Protein AF-A0A9Q4DGY6-F1 (afdb_monomer_lite)

Foldseek 3Di:
DVVVLVVQAVDKDKDDDPVQPPDDPDIDIDGHHGPD

InterPro domains:
  IPR002877 Ribosomal RNA methyltransferase, FtsJ domain [PF01728] (3-34)
  IPR029063 S-adenosyl-L-methionine-dependent methyltransferase superfamily [G3DSA:3.40.50.150] (1-36)

Radius of gyration: 11.88 Å; chains: 1; bounding box: 23×17×32 Å

pLDDT: mean 81.98, std 8.67, range [62.47, 92.06]

Structure (mmCIF, N/CA/C/O backbone):
data_AF-A0A9Q4DGY6-F1
#
_entry.id   AF-A0A9Q4DGY6-F1
#
loop_
_atom_site.group_PDB
_atom_site.id
_atom_site.type_symbol
_atom_site.label_atom_id
_atom_site.label_alt_id
_atom_site.label_comp_id
_atom_site.label_asym_id
_atom_site.label_entity_id
_atom_site.label_seq_id
_atom_site.pdbx_PDB_ins_code
_atom_site.Cartn_x
_atom_site.Cartn_y
_atom_site.Cartn_z
_atom_site.occupancy
_atom_site.B_iso_or_equiv
_atom_site.auth_seq_id
_atom_site.auth_comp_id
_atom_site.auth_asym_id
_atom_site.auth_atom_id
_atom_site.pdbx_PDB_model_num
ATOM 1 N N . TYR A 1 1 ? -3.728 -11.381 -6.004 1.00 76.44 1 TYR A N 1
ATOM 2 C CA . TYR A 1 1 ? -2.661 -10.807 -5.159 1.00 76.44 1 TYR A CA 1
ATOM 3 C C . TYR A 1 1 ? -3.015 -9.412 -4.626 1.00 76.44 1 TYR A C 1
ATOM 5 O O . TYR A 1 1 ? -3.032 -9.229 -3.423 1.00 76.44 1 TYR A O 1
ATOM 13 N N . LEU A 1 2 ? -3.366 -8.426 -5.464 1.00 80.81 2 LEU A N 1
ATOM 14 C CA . LEU A 1 2 ? -3.626 -7.046 -5.001 1.00 80.81 2 LEU A CA 1
ATOM 15 C C . LEU A 1 2 ? -4.842 -6.900 -4.065 1.00 80.81 2 LEU A C 1
ATOM 17 O O . LEU A 1 2 ? -4.844 -6.018 -3.210 1.00 80.81 2 LEU A O 1
ATOM 21 N N . ARG A 1 3 ? -5.863 -7.753 -4.223 1.00 85.50 3 ARG A N 1
ATOM 22 C CA . ARG A 1 3 ? -7.046 -7.797 -3.344 1.00 85.50 3 ARG A CA 1
ATOM 23 C C . ARG A 1 3 ? -6.690 -8.250 -1.926 1.00 85.50 3 ARG A C 1
ATOM 25 O O . ARG A 1 3 ? -7.013 -7.528 -0.993 1.00 85.50 3 ARG A O 1
ATOM 32 N N . ASP A 1 4 ? -5.952 -9.349 -1.785 1.00 86.88 4 ASP A N 1
ATOM 33 C CA . ASP A 1 4 ? -5.418 -9.817 -0.496 1.00 86.88 4 ASP A CA 1
ATOM 34 C C . ASP A 1 4 ? -4.569 -8.757 0.204 1.00 86.88 4 ASP A C 1
ATOM 36 O O . ASP A 1 4 ? -4.797 -8.429 1.363 1.00 86.88 4 ASP A O 1
ATOM 40 N N . ILE A 1 5 ? -3.643 -8.135 -0.527 1.00 85.19 5 ILE A N 1
ATOM 41 C CA . ILE A 1 5 ? -2.760 -7.109 0.041 1.00 85.19 5 ILE A CA 1
ATOM 42 C C . ILE A 1 5 ? -3.576 -5.892 0.514 1.00 85.19 5 ILE A C 1
ATOM 44 O O . ILE A 1 5 ? -3.276 -5.302 1.545 1.00 85.19 5 ILE A O 1
ATOM 48 N N . ARG A 1 6 ? -4.651 -5.514 -0.189 1.00 85.38 6 ARG A N 1
ATOM 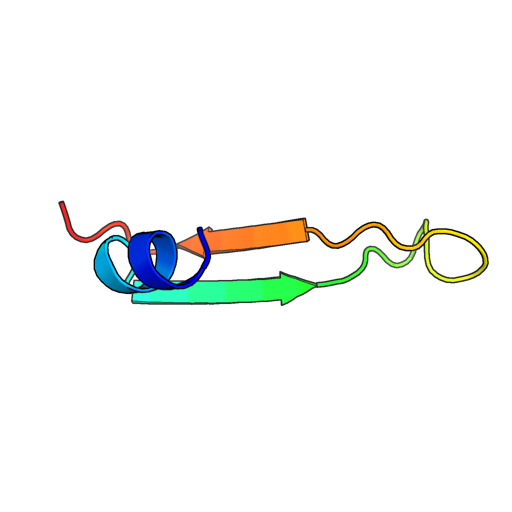49 C CA . ARG A 1 6 ? -5.549 -4.437 0.271 1.00 85.38 6 ARG A CA 1
ATOM 50 C C . ARG A 1 6 ? -6.411 -4.834 1.471 1.00 85.38 6 ARG A C 1
ATOM 52 O O . ARG A 1 6 ? -6.812 -3.950 2.223 1.00 85.38 6 ARG A O 1
ATOM 59 N N . ALA A 1 7 ? -6.703 -6.120 1.647 1.00 89.62 7 ALA A N 1
ATOM 60 C CA . ALA A 1 7 ? -7.396 -6.610 2.834 1.00 89.62 7 ALA A CA 1
ATOM 61 C C . ALA A 1 7 ? -6.476 -6.567 4.067 1.00 89.62 7 ALA A C 1
ATOM 63 O O . ALA A 1 7 ? -6.902 -6.133 5.133 1.00 89.62 7 ALA A O 1
ATOM 64 N N . MET A 1 8 ? -5.202 -6.930 3.895 1.00 88.56 8 MET A N 1
ATOM 65 C CA . MET A 1 8 ? -4.219 -7.039 4.980 1.00 88.56 8 MET A CA 1
ATOM 66 C C . MET A 1 8 ? -3.529 -5.721 5.355 1.00 88.56 8 MET A C 1
ATOM 68 O O . MET A 1 8 ? -3.005 -5.606 6.456 1.00 88.56 8 MET A O 1
ATOM 72 N N . PHE A 1 9 ? -3.490 -4.724 4.468 1.00 91.00 9 PHE A N 1
ATOM 73 C CA . PHE A 1 9 ? -2.764 -3.470 4.695 1.00 91.00 9 PHE A CA 1
ATOM 74 C C . PHE A 1 9 ? -3.670 -2.249 4.546 1.00 91.00 9 PHE A C 1
ATOM 76 O O . PHE A 1 9 ? -4.636 -2.230 3.786 1.00 91.00 9 PHE A O 1
ATOM 83 N N . THR A 1 10 ? -3.356 -1.194 5.290 1.00 90.44 10 THR A N 1
ATOM 84 C CA . THR A 1 10 ? -4.129 0.055 5.313 1.00 90.44 10 THR A CA 1
ATOM 85 C C . THR A 1 10 ? -3.854 0.908 4.090 1.00 90.44 10 THR A C 1
ATOM 87 O O . THR A 1 10 ? -4.773 1.494 3.524 1.00 90.44 10 THR A O 1
ATOM 90 N N . THR A 1 11 ? -2.602 0.948 3.644 1.00 89.44 11 THR A N 1
ATOM 91 C CA . THR A 1 11 ? -2.198 1.713 2.468 1.00 89.44 11 THR A CA 1
ATOM 92 C C . THR A 1 11 ? -1.414 0.819 1.524 1.00 89.44 11 THR A C 1
ATOM 94 O O . THR A 1 11 ? -0.452 0.1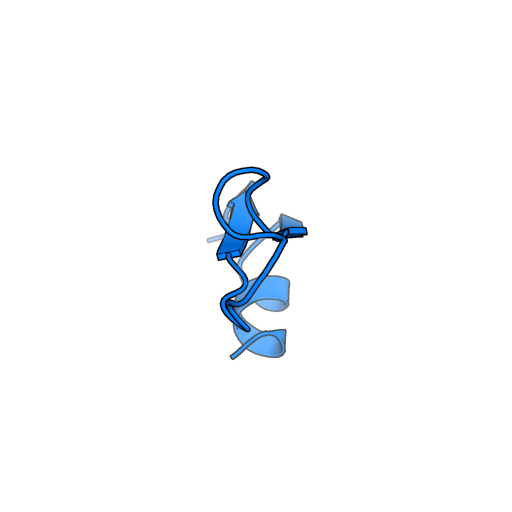76 1.927 1.00 89.44 11 THR A O 1
ATOM 97 N N . VAL A 1 12 ? -1.804 0.798 0.249 1.00 90.94 12 VAL A N 1
ATOM 98 C CA . VAL A 1 12 ? -1.104 0.054 -0.805 1.00 90.94 12 VAL A CA 1
ATOM 99 C C . VAL A 1 12 ? -0.836 1.000 -1.966 1.00 90.94 12 VAL A C 1
ATOM 101 O O . VAL A 1 12 ? -1.769 1.540 -2.562 1.00 90.94 12 VAL A O 1
ATOM 104 N N . LYS A 1 13 ? 0.441 1.202 -2.293 1.00 90.19 13 LYS A N 1
ATOM 105 C CA . LYS A 1 13 ? 0.904 2.055 -3.390 1.00 90.19 13 LYS A CA 1
ATOM 106 C C . LYS A 1 13 ? 1.647 1.215 -4.416 1.00 90.19 13 LYS A C 1
ATOM 108 O O . LYS A 1 13 ? 2.547 0.457 -4.070 1.00 90.19 13 LYS A O 1
ATOM 113 N N . VAL A 1 14 ? 1.294 1.383 -5.684 1.00 88.69 14 VAL A N 1
ATOM 114 C CA . VAL A 1 14 ? 2.008 0.771 -6.808 1.00 88.69 14 VAL A CA 1
ATOM 115 C C . VAL A 1 14 ? 2.843 1.862 -7.464 1.00 88.69 14 VAL A C 1
ATOM 117 O O . VAL A 1 14 ? 2.301 2.908 -7.817 1.00 88.69 14 VAL A O 1
ATOM 120 N N . ARG A 1 15 ? 4.157 1.659 -7.582 1.00 85.75 15 ARG A N 1
ATOM 121 C CA . ARG A 1 15 ? 5.078 2.656 -8.149 1.00 85.75 15 ARG A CA 1
ATOM 122 C C . ARG A 1 15 ? 6.128 2.026 -9.055 1.00 85.75 15 ARG A C 1
ATOM 124 O O . ARG A 1 15 ? 6.563 0.899 -8.829 1.00 85.75 15 ARG A O 1
ATOM 131 N N . LYS A 1 16 ? 6.561 2.793 -10.055 1.00 80.25 16 LYS A N 1
ATOM 132 C CA . LYS A 1 16 ? 7.691 2.471 -10.933 1.00 80.25 16 LYS A CA 1
ATOM 133 C C . LYS A 1 16 ? 8.919 3.261 -10.457 1.00 80.25 16 LYS A C 1
ATOM 135 O O . LYS A 1 16 ? 8.795 4.477 -10.295 1.00 80.25 16 LYS A O 1
ATOM 140 N N . PRO A 1 17 ? 10.071 2.629 -10.182 1.00 79.88 17 PRO A N 1
ATOM 141 C CA . PRO A 1 17 ? 11.263 3.351 -9.756 1.00 79.88 17 PRO A CA 1
ATOM 142 C C . PRO A 1 17 ? 11.794 4.204 -10.906 1.00 79.88 17 PRO A C 1
ATOM 144 O O . PRO A 1 17 ? 11.741 3.807 -12.071 1.00 79.88 17 PRO A O 1
ATOM 147 N N . GLU A 1 18 ? 12.316 5.381 -10.569 1.00 70.44 18 GLU A N 1
AT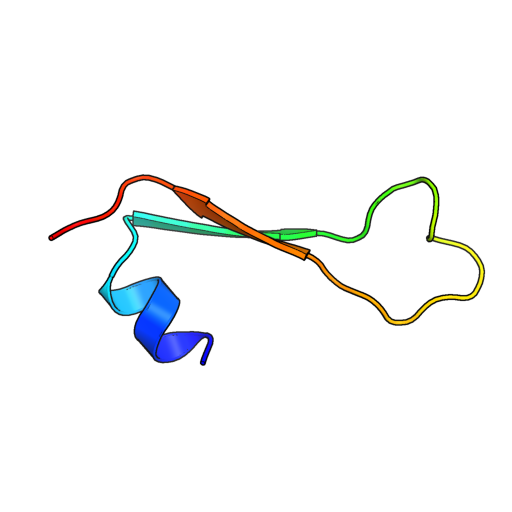OM 148 C CA . GLU A 1 18 ? 12.873 6.331 -11.539 1.00 70.44 18 GLU A CA 1
ATOM 149 C C . GLU A 1 18 ? 14.016 5.729 -12.360 1.00 70.44 18 GLU A C 1
ATOM 151 O O . GLU A 1 18 ? 14.068 5.943 -13.566 1.00 70.44 18 GLU A O 1
ATOM 156 N N . ALA A 1 19 ? 14.815 4.850 -11.749 1.00 65.31 19 ALA A N 1
ATOM 157 C CA . ALA A 1 19 ? 15.909 4.137 -12.404 1.00 65.31 19 ALA A CA 1
ATOM 158 C C . ALA A 1 19 ? 15.477 3.157 -13.520 1.00 65.31 19 ALA A C 1
ATOM 160 O O . ALA A 1 19 ? 16.314 2.735 -14.307 1.00 65.31 19 ALA A O 1
ATOM 161 N N . SER A 1 20 ? 14.192 2.786 -13.611 1.00 62.47 20 SER A N 1
ATOM 162 C CA . SER A 1 20 ? 13.701 1.740 -14.530 1.00 62.47 20 SER A CA 1
ATOM 163 C C . SER A 1 20 ? 12.646 2.252 -15.526 1.00 62.47 20 SER A C 1
ATOM 165 O O . SER A 1 20 ? 11.888 1.480 -16.122 1.00 62.47 20 SER A O 1
ATOM 167 N N . ARG A 1 21 ? 12.538 3.580 -15.697 1.00 65.19 21 ARG A N 1
ATOM 168 C CA . ARG A 1 21 ? 11.448 4.203 -16.470 1.00 65.19 21 ARG A CA 1
ATOM 169 C C . ARG A 1 21 ? 11.491 3.899 -17.966 1.00 65.19 21 ARG A C 1
ATOM 171 O O . ARG A 1 21 ? 10.413 3.703 -18.527 1.00 65.19 21 ARG A O 1
ATOM 178 N N . ASP A 1 22 ? 12.681 3.761 -18.548 1.00 67.81 22 ASP A N 1
ATOM 179 C CA . ASP A 1 22 ? 12.866 3.814 -20.004 1.00 67.81 22 ASP A CA 1
ATOM 180 C C . ASP A 1 22 ? 12.614 2.494 -20.754 1.00 67.81 22 ASP A C 1
ATOM 182 O O . ASP A 1 22 ? 12.189 2.522 -21.904 1.00 67.81 22 ASP A O 1
ATOM 186 N N . ARG A 1 23 ? 12.819 1.318 -20.133 1.00 70.69 23 ARG A N 1
ATOM 187 C CA . ARG A 1 23 ? 12.634 0.024 -20.838 1.00 70.69 23 ARG A CA 1
ATOM 188 C C . ARG A 1 23 ? 11.977 -1.105 -20.049 1.00 70.69 23 ARG A C 1
ATOM 190 O O . ARG A 1 23 ? 11.568 -2.086 -20.665 1.00 70.69 23 ARG A O 1
ATOM 197 N N . SER A 1 24 ? 11.836 -1.000 -18.724 1.00 71.38 24 SER A N 1
ATOM 198 C CA . SER A 1 24 ? 11.297 -2.113 -17.928 1.00 71.38 24 SER A CA 1
ATOM 199 C C . SER A 1 24 ? 9.797 -1.983 -17.657 1.00 71.38 24 SER A C 1
ATOM 201 O O . SER A 1 24 ? 9.252 -0.880 -17.537 1.00 71.38 24 SER A O 1
ATOM 203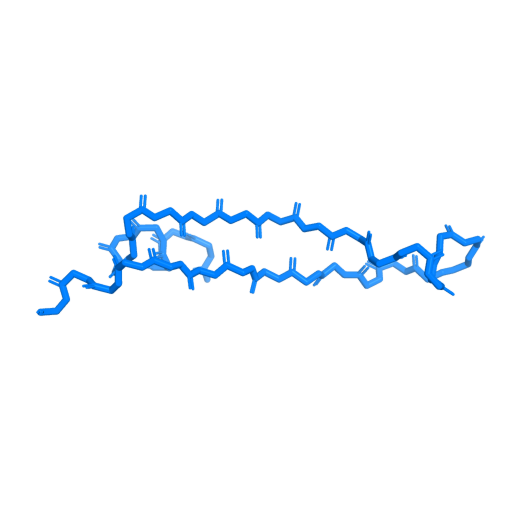 N N . ARG A 1 25 ? 9.117 -3.130 -17.543 1.00 76.69 25 ARG A N 1
ATOM 204 C CA . ARG A 1 25 ? 7.685 -3.248 -17.188 1.00 76.69 25 ARG A CA 1
ATOM 205 C C . ARG A 1 25 ? 7.473 -3.544 -15.699 1.00 76.69 25 ARG A C 1
ATOM 207 O O . ARG A 1 25 ? 6.339 -3.748 -15.274 1.00 76.69 25 ARG A O 1
ATOM 214 N N . GLU A 1 26 ? 8.548 -3.573 -14.918 1.00 82.25 26 GLU A N 1
ATOM 215 C CA . GLU A 1 26 ? 8.497 -3.887 -13.494 1.00 82.25 26 GLU A CA 1
ATOM 216 C C . GLU A 1 26 ? 7.835 -2.772 -12.682 1.00 82.25 26 GLU A C 1
ATOM 218 O O . GLU A 1 26 ? 8.072 -1.575 -12.882 1.00 82.25 26 GLU A O 1
ATOM 223 N N . VAL A 1 27 ? 6.997 -3.191 -11.738 1.00 83.56 27 VAL A N 1
ATOM 224 C CA . VAL A 1 27 ? 6.273 -2.324 -10.813 1.00 83.56 27 VAL A CA 1
ATOM 225 C C . VAL A 1 27 ? 6.443 -2.853 -9.398 1.00 83.56 27 VAL A C 1
ATOM 227 O O . VAL A 1 27 ? 6.323 -4.048 -9.146 1.00 83.56 27 VAL A O 1
ATOM 230 N N . TYR A 1 28 ? 6.705 -1.946 -8.465 1.00 85.38 28 TYR A N 1
ATOM 231 C CA . TYR A 1 28 ? 6.869 -2.269 -7.055 1.00 85.38 28 TYR A CA 1
ATOM 232 C C . TYR A 1 28 ? 5.577 -1.959 -6.323 1.00 85.38 28 TYR A C 1
ATOM 234 O O . TYR A 1 28 ? 4.942 -0.925 -6.554 1.00 85.38 28 TYR A O 1
ATOM 242 N N . ILE A 1 29 ? 5.212 -2.846 -5.405 1.00 88.81 29 ILE A N 1
ATOM 243 C CA . ILE A 1 29 ? 4.034 -2.695 -4.561 1.00 88.81 29 ILE A CA 1
ATOM 244 C C . ILE A 1 29 ? 4.524 -2.463 -3.147 1.00 88.81 29 ILE A C 1
ATOM 246 O O . ILE A 1 29 ? 5.181 -3.311 -2.556 1.00 88.81 29 ILE A O 1
ATOM 250 N N . VAL A 1 30 ? 4.214 -1.287 -2.624 1.00 89.88 30 VAL A N 1
ATOM 251 C CA . VAL A 1 30 ? 4.557 -0.883 -1.268 1.00 89.88 30 VAL A CA 1
ATOM 252 C C . VAL A 1 30 ? 3.281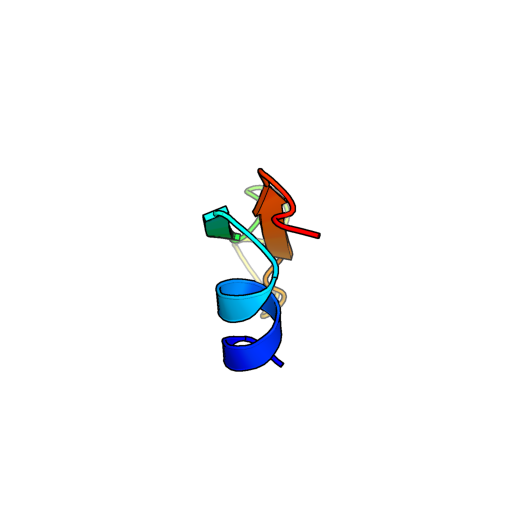 -0.892 -0.456 1.00 89.88 30 VAL A C 1
ATOM 254 O O . VAL A 1 30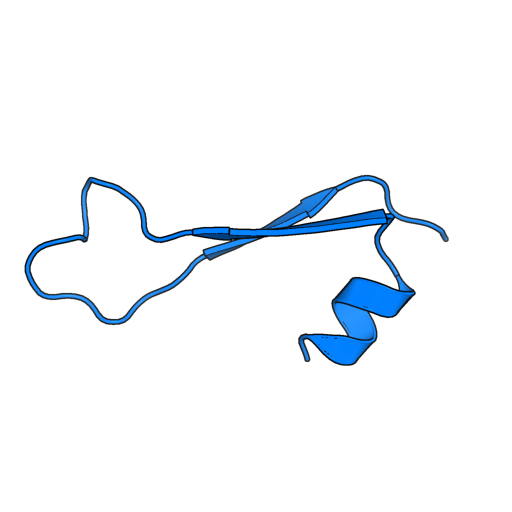 ? 2.371 -0.105 -0.722 1.00 89.88 30 VAL A O 1
ATOM 257 N N . ALA A 1 31 ? 3.215 -1.794 0.514 1.00 92.06 31 ALA A N 1
ATOM 258 C CA . ALA A 1 31 ? 2.106 -1.895 1.445 1.00 92.06 31 ALA A CA 1
ATOM 259 C C . ALA A 1 31 ? 2.565 -1.445 2.838 1.00 92.06 31 ALA A C 1
ATOM 261 O O . ALA A 1 31 ? 3.642 -1.825 3.291 1.00 92.06 31 ALA A O 1
ATOM 262 N N . THR A 1 32 ? 1.773 -0.604 3.499 1.00 90.12 32 THR A N 1
ATOM 263 C CA . THR A 1 32 ? 2.061 -0.064 4.833 1.00 90.12 32 THR A CA 1
ATOM 264 C C . THR A 1 32 ? 0.821 -0.108 5.724 1.00 90.12 32 THR A C 1
ATOM 266 O O . THR A 1 32 ? -0.318 -0.096 5.245 1.00 90.12 32 THR A O 1
ATOM 269 N N . GLY A 1 33 ? 1.045 -0.172 7.041 1.00 87.69 33 GLY A N 1
ATOM 270 C CA . GLY A 1 33 ? -0.023 -0.286 8.039 1.00 87.69 33 GLY A CA 1
ATOM 271 C C . GLY A 1 33 ? -0.711 -1.646 7.977 1.00 87.69 33 GLY A C 1
ATOM 272 O O . GLY A 1 33 ? -1.894 -1.713 7.644 1.00 87.69 33 GLY A O 1
ATOM 273 N N . TYR A 1 34 ? 0.054 -2.711 8.218 1.00 88.31 34 TYR A N 1
ATOM 274 C CA . TYR A 1 34 ? -0.466 -4.073 8.330 1.00 88.31 34 TYR A CA 1
ATOM 275 C C . TYR A 1 34 ? -1.554 -4.129 9.413 1.00 88.31 34 TYR A C 1
ATOM 277 O O . TYR A 1 34 ? -1.364 -3.577 10.492 1.00 88.31 34 TYR A O 1
ATOM 285 N N . LYS A 1 35 ? -2.700 -4.728 9.083 1.00 79.81 35 LYS A N 1
ATOM 286 C CA . LYS A 1 35 ? -3.930 -4.746 9.892 1.00 79.81 35 LYS A CA 1
ATOM 287 C C . LYS A 1 35 ? -4.119 -6.035 10.697 1.00 79.81 35 LYS A C 1
ATOM 289 O O . LYS A 1 35 ? -5.212 -6.231 11.219 1.00 79.81 35 LYS A O 1
ATOM 294 N N . GLY A 1 36 ? -3.119 -6.920 10.699 1.00 68.50 36 GLY A N 1
ATOM 295 C CA . GLY A 1 36 ? -3.173 -8.177 11.448 1.00 68.50 36 GLY A CA 1
ATOM 296 C C . GLY A 1 36 ? -3.466 -7.950 12.919 1.00 68.50 36 GLY A C 1
ATOM 297 O O . GLY A 1 36 ? -2.854 -7.018 13.488 1.00 68.50 36 GLY A O 1
#

Secondary structure (DSSP, 8-state):
-HHHHHHHEEEEEEE--GGGTTT----EEEEEEE--

Organism: Actinobacillus pleuropneumoniae (NCBI:txid715)

Sequence (36 aa):
YLRDIRAMFTTVKVRKPEASRDRSREVYIVATGYKG